Protein AF-A0A7W6LR71-F1 (afdb_monomer_lite)

Sequence (107 aa):
MPVALIIPPLFTIGLGMLLGGVFGPAYPLRWWILRLGLIPMLCFGAAAYIAVYPTPIPTNYDPNVHGNPGRSDFAAMLVWGFVFPSAYLLAAVPVSLAYAIWRRRKP

Secondary structure (DSSP, 8-state):
-HHHHHHHHHHHHHHHHHHHHHTGGGS-HHHHIIIIIHHHHHHHHHHHHHHHSPPPPPTT--HHHH--HHHHHHHHHHIIIIIHHHHHHHHHHHHHHHHHHHHHT--

Organism: NCBI:txid1404341

pLDDT: mean 78.08, std 9.36, range [52.16, 90.38]

Foldseek 3Di:
DVVVLLVLLVVLLVVLQVLLVVLCVQDPSVVSCVQQVVQSVVLSVQLVCCVVPPDDQDPPDDCVPPPDSVVVSSVSSCCSRHVRSVVSCVVRVVVVVVVSVVVVPPD

Radius of gyration: 18.34 Å; chains: 1; bounding box: 42×20×62 Å

Structure (mmCIF, N/CA/C/O backbone):
data_AF-A0A7W6LR71-F1
#
_entry.id   AF-A0A7W6LR71-F1
#
loop_
_atom_site.group_PDB
_atom_site.id
_atom_site.type_symbol
_atom_site.label_atom_id
_atom_site.label_alt_id
_atom_site.label_comp_id
_atom_site.l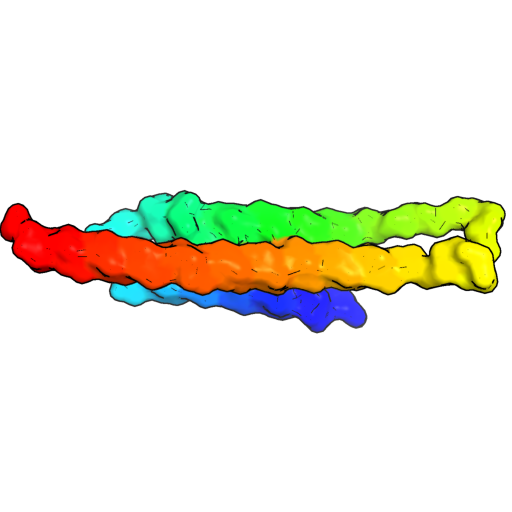abel_asym_id
_atom_site.label_entity_id
_atom_site.label_seq_id
_atom_site.pdbx_PDB_ins_code
_atom_site.Cartn_x
_atom_site.Cartn_y
_atom_site.Cartn_z
_atom_site.occupancy
_atom_site.B_iso_or_equiv
_atom_site.auth_seq_id
_atom_site.auth_comp_id
_atom_site.auth_asym_id
_atom_site.auth_atom_id
_atom_site.pdbx_PDB_model_num
ATOM 1 N N . MET A 1 1 ? 9.391 14.452 -13.207 1.00 52.16 1 MET A N 1
ATOM 2 C CA . MET A 1 1 ? 8.443 13.324 -13.363 1.00 52.16 1 MET A CA 1
ATOM 3 C C . MET A 1 1 ? 8.300 12.380 -12.153 1.00 52.16 1 MET A C 1
ATOM 5 O O . MET A 1 1 ? 7.196 11.872 -12.019 1.00 52.16 1 MET A O 1
ATOM 9 N N . PRO A 1 2 ? 9.269 12.168 -11.230 1.00 55.97 2 PRO A N 1
ATOM 10 C CA . PRO A 1 2 ? 9.058 11.228 -10.111 1.00 55.97 2 PRO A CA 1
ATOM 11 C C . PRO A 1 2 ? 8.090 11.747 -9.031 1.00 55.97 2 PRO A C 1
ATOM 13 O O . PRO A 1 2 ? 7.422 10.958 -8.379 1.00 55.97 2 PRO A O 1
ATOM 16 N N . VAL A 1 3 ? 7.941 13.069 -8.875 1.00 54.94 3 VAL A N 1
ATOM 17 C CA . VAL A 1 3 ? 7.085 13.667 -7.830 1.00 54.94 3 VAL A CA 1
ATOM 18 C C . VAL A 1 3 ? 5.614 13.262 -7.979 1.00 54.94 3 VAL A C 1
ATOM 20 O O . VAL A 1 3 ? 5.001 12.849 -7.003 1.00 54.94 3 VAL A O 1
ATOM 23 N N . ALA A 1 4 ? 5.060 13.295 -9.196 1.00 61.47 4 ALA A N 1
ATOM 24 C CA . ALA A 1 4 ? 3.659 12.932 -9.439 1.00 61.47 4 ALA A CA 1
ATOM 25 C C . ALA A 1 4 ? 3.351 11.452 -9.138 1.00 61.47 4 ALA A C 1
ATOM 27 O O . ALA A 1 4 ? 2.215 11.113 -8.819 1.00 61.47 4 ALA A O 1
ATOM 28 N N . LEU A 1 5 ? 4.365 10.584 -9.197 1.00 63.41 5 LEU A N 1
ATOM 29 C CA . LEU A 1 5 ? 4.246 9.144 -8.956 1.00 63.41 5 LEU A CA 1
ATOM 30 C C . LEU A 1 5 ? 4.235 8.778 -7.466 1.00 63.41 5 LEU A C 1
ATOM 32 O O . LEU A 1 5 ? 3.698 7.739 -7.094 1.00 63.41 5 LEU A O 1
ATOM 36 N N . ILE A 1 6 ? 4.792 9.637 -6.609 1.00 66.19 6 ILE A N 1
ATOM 37 C CA . ILE A 1 6 ? 4.877 9.414 -5.157 1.00 66.19 6 ILE A CA 1
ATOM 38 C C . ILE A 1 6 ? 3.632 9.978 -4.439 1.00 66.19 6 ILE A C 1
ATOM 40 O O . ILE A 1 6 ? 3.309 9.558 -3.328 1.00 66.19 6 ILE A O 1
ATOM 44 N N . ILE A 1 7 ? 2.876 10.873 -5.090 1.00 72.62 7 ILE A N 1
ATOM 45 C CA . ILE A 1 7 ? 1.674 11.506 -4.521 1.00 72.62 7 ILE A CA 1
ATOM 46 C C . ILE A 1 7 ? 0.575 10.490 -4.152 1.00 72.62 7 ILE A C 1
ATOM 48 O O . ILE A 1 7 ? 0.125 10.542 -3.007 1.00 72.62 7 ILE A O 1
ATOM 52 N N . PRO A 1 8 ? 0.135 9.560 -5.028 1.00 75.06 8 PRO A N 1
ATOM 53 C CA . PRO A 1 8 ? -0.912 8.602 -4.654 1.00 75.06 8 PRO A CA 1
ATOM 54 C C . PRO A 1 8 ? -0.519 7.693 -3.468 1.00 75.06 8 PRO A C 1
ATOM 56 O O . PRO A 1 8 ? -1.305 7.578 -2.520 1.00 75.06 8 PRO A O 1
ATOM 59 N N . PRO A 1 9 ? 0.704 7.125 -3.435 1.00 70.62 9 PRO A N 1
ATOM 60 C CA . PRO A 1 9 ? 1.198 6.394 -2.273 1.00 70.62 9 PRO A CA 1
ATOM 61 C C . PRO A 1 9 ? 1.228 7.230 -0.980 1.00 70.62 9 PRO A C 1
ATOM 63 O O . PRO A 1 9 ? 0.763 6.775 0.064 1.00 70.62 9 PRO A O 1
ATOM 66 N N . LEU A 1 10 ? 1.714 8.476 -1.028 1.00 74.06 10 LEU A N 1
ATOM 67 C CA . LEU A 1 10 ? 1.735 9.362 0.146 1.00 74.06 10 LEU A CA 1
ATOM 68 C C . LEU A 1 10 ? 0.330 9.736 0.622 1.00 74.06 10 LEU A C 1
ATOM 70 O O . LEU A 1 10 ? 0.090 9.805 1.826 1.00 74.06 10 LEU A O 1
ATOM 74 N N . PHE A 1 11 ? -0.602 9.946 -0.307 1.00 78.19 11 PHE A N 1
ATOM 75 C CA . PHE A 1 11 ? -1.993 10.242 0.013 1.00 78.19 11 PHE A CA 1
ATOM 76 C C . PHE A 1 11 ? -2.653 9.080 0.764 1.00 78.19 11 PHE A C 1
ATOM 78 O O . PHE A 1 11 ? -3.306 9.305 1.782 1.00 78.19 11 PHE A O 1
ATOM 85 N N . THR A 1 12 ? -2.445 7.835 0.321 1.00 74.31 12 THR A N 1
ATOM 86 C CA . THR A 1 12 ? -3.010 6.655 1.004 1.00 74.31 12 THR A CA 1
ATOM 87 C C . THR A 1 12 ? -2.413 6.438 2.398 1.00 74.31 12 THR A C 1
ATOM 89 O O . THR A 1 12 ? -3.156 6.139 3.335 1.00 74.31 12 THR A O 1
ATOM 92 N N . ILE A 1 13 ? -1.107 6.671 2.578 1.00 72.19 13 ILE A N 1
ATOM 93 C CA . ILE A 1 13 ? -0.461 6.649 3.901 1.00 72.19 13 ILE A CA 1
ATOM 94 C C . ILE A 1 13 ? -1.022 7.756 4.800 1.00 72.19 13 ILE A C 1
ATOM 96 O O . ILE A 1 13 ? -1.416 7.486 5.937 1.00 72.19 13 ILE A O 1
ATOM 100 N N . GLY A 1 14 ? -1.092 8.990 4.293 1.00 75.56 14 GLY A N 1
ATOM 101 C CA . GLY A 1 14 ? -1.627 10.137 5.024 1.00 75.56 14 GLY A CA 1
ATOM 102 C C . GLY A 1 14 ? -3.075 9.917 5.458 1.00 75.56 14 GLY A C 1
ATOM 103 O O . GLY A 1 14 ? -3.419 10.180 6.609 1.00 75.56 14 GLY A O 1
ATOM 104 N N . LEU A 1 15 ? -3.902 9.341 4.582 1.00 78.19 15 LEU A N 1
ATOM 105 C CA . LEU A 1 15 ? -5.277 8.963 4.897 1.00 78.19 15 LEU A CA 1
ATOM 106 C C . LEU A 1 15 ? -5.333 7.892 5.996 1.00 78.19 15 LEU A C 1
ATOM 108 O O . LEU A 1 15 ? -6.098 8.035 6.947 1.00 78.19 15 LEU A O 1
ATOM 112 N N . GLY A 1 16 ? -4.497 6.852 5.917 1.00 71.12 16 GLY A N 1
ATOM 113 C CA . GLY A 1 16 ? -4.402 5.824 6.958 1.00 71.12 16 GLY A CA 1
ATOM 114 C C . GLY A 1 16 ? -4.000 6.392 8.325 1.00 71.12 16 GLY A C 1
ATOM 115 O O . GLY A 1 16 ? -4.578 6.017 9.348 1.00 71.12 16 GLY A O 1
ATOM 116 N N . MET A 1 17 ? -3.061 7.342 8.350 1.00 71.25 17 MET A N 1
ATOM 117 C CA . MET A 1 17 ? -2.635 8.035 9.571 1.00 71.25 17 MET A CA 1
ATOM 118 C C . MET A 1 17 ? -3.717 8.964 10.133 1.00 71.25 17 MET A C 1
ATOM 120 O O . MET A 1 17 ? -3.968 8.935 11.338 1.00 71.25 17 MET A O 1
ATOM 124 N N . LEU A 1 18 ? -4.392 9.742 9.278 1.00 76.06 18 LEU A N 1
ATOM 125 C CA . LEU A 1 18 ? -5.511 10.606 9.666 1.00 76.06 18 LEU A CA 1
ATOM 126 C C . LEU A 1 18 ? -6.627 9.786 10.323 1.00 76.06 18 LEU A C 1
ATOM 128 O O . LEU A 1 18 ? -7.093 10.126 11.411 1.00 76.06 18 LEU A O 1
ATOM 132 N N . LEU A 1 19 ? -7.017 8.675 9.691 1.00 71.19 19 LEU A N 1
ATOM 133 C CA . LEU A 1 19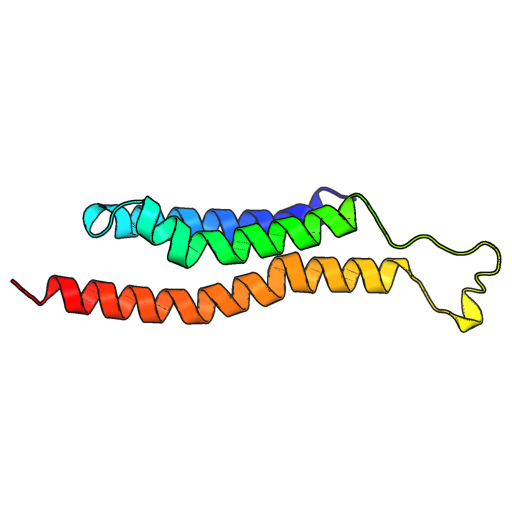 ? -8.022 7.759 10.227 1.00 71.19 19 LEU A CA 1
ATOM 134 C C . LEU A 1 19 ? -7.573 7.1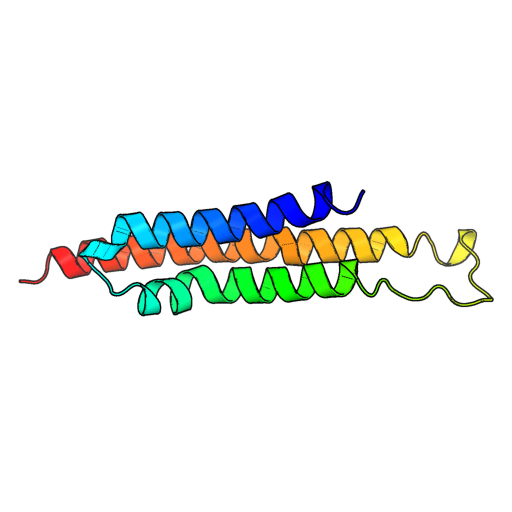87 11.579 1.00 71.19 19 LEU A C 1
ATOM 136 O O . LEU A 1 19 ? -8.348 7.196 12.534 1.00 71.19 19 LEU A O 1
ATOM 140 N N . GLY A 1 20 ? -6.307 6.783 11.706 1.00 66.25 20 GLY A N 1
ATOM 141 C CA . GLY A 1 20 ? -5.735 6.362 12.987 1.00 66.25 20 GLY A CA 1
ATOM 142 C C . GLY A 1 20 ? -5.819 7.436 14.082 1.00 66.25 20 GLY A C 1
ATOM 143 O O . GLY A 1 20 ? -6.098 7.106 15.233 1.00 66.25 20 GLY A O 1
ATOM 144 N N . GLY A 1 21 ? -5.638 8.713 13.731 1.00 65.38 21 GLY A N 1
ATOM 145 C CA . GLY A 1 21 ? -5.762 9.853 14.645 1.00 65.38 21 GLY A CA 1
ATOM 146 C C . GLY A 1 21 ? -7.197 10.107 15.118 1.00 65.38 21 GLY A C 1
ATOM 147 O O . GLY A 1 21 ? -7.429 10.229 16.320 1.00 65.38 21 GLY A O 1
ATOM 148 N N . VAL A 1 22 ? -8.175 10.104 14.204 1.00 69.31 22 VAL A N 1
ATOM 149 C CA . VAL A 1 22 ? -9.608 10.305 14.522 1.00 69.31 22 VAL A CA 1
ATOM 150 C C . VAL A 1 22 ? -10.119 9.258 15.517 1.00 69.31 22 VAL A C 1
ATOM 152 O O . VAL A 1 22 ? -10.909 9.558 16.413 1.00 69.31 22 VAL A O 1
ATOM 155 N N . PHE A 1 23 ? -9.643 8.020 15.396 1.00 63.97 23 PHE A N 1
ATOM 156 C CA . PHE A 1 23 ? -10.037 6.920 16.275 1.00 63.97 23 PHE A CA 1
ATOM 157 C C . PHE A 1 23 ? -9.047 6.650 17.423 1.00 63.97 23 PHE A C 1
ATOM 159 O O . PHE A 1 23 ? -9.276 5.733 18.219 1.00 63.97 23 PHE A O 1
ATOM 166 N N . GLY A 1 24 ? -7.981 7.447 17.539 1.00 57.81 24 GLY A N 1
ATOM 167 C CA . GLY A 1 24 ? -6.914 7.324 18.537 1.00 57.81 24 GLY A CA 1
ATOM 168 C C . GLY A 1 24 ? -7.356 7.338 20.010 1.00 57.81 24 GLY A C 1
ATOM 169 O O . GLY A 1 24 ? -6.778 6.590 20.797 1.00 57.81 24 GLY A O 1
ATOM 170 N N . PRO A 1 25 ? -8.415 8.067 20.423 1.00 63.00 25 PRO A N 1
ATOM 171 C CA . PRO A 1 25 ? -8.885 8.026 21.813 1.00 63.00 25 PRO A CA 1
ATOM 172 C C . PRO A 1 25 ? -9.420 6.652 22.251 1.00 63.00 25 PRO A C 1
ATOM 174 O O . PRO A 1 25 ? -9.494 6.372 23.441 1.00 63.00 25 PRO A O 1
ATOM 177 N N . ALA A 1 26 ? -9.810 5.787 21.305 1.00 60.72 26 ALA A N 1
ATOM 178 C CA . ALA A 1 26 ? -10.365 4.461 21.591 1.00 60.72 26 ALA A CA 1
ATOM 179 C C . ALA A 1 26 ? -9.343 3.317 21.433 1.00 60.72 26 ALA A C 1
ATOM 181 O O . ALA A 1 26 ? -9.589 2.203 21.911 1.00 60.72 26 ALA A O 1
ATOM 182 N N . TYR A 1 27 ? -8.214 3.565 20.753 1.00 61.94 27 TYR A N 1
ATOM 183 C CA . TYR A 1 27 ? -7.225 2.544 20.401 1.00 61.94 27 TYR A CA 1
ATOM 184 C C . TYR A 1 27 ? -5.807 3.127 20.308 1.00 61.94 27 TYR A C 1
ATOM 186 O O . TYR A 1 27 ? -5.621 4.166 19.679 1.00 61.94 27 TYR A O 1
ATOM 194 N N . PRO A 1 28 ? -4.781 2.443 20.848 1.00 69.38 28 PRO A N 1
ATOM 195 C CA . PRO A 1 28 ? -3.405 2.927 20.789 1.00 69.38 28 PRO A CA 1
ATOM 196 C C . PRO A 1 28 ? -2.919 3.049 19.340 1.00 69.38 28 PRO A C 1
ATOM 198 O O . PRO A 1 28 ? -3.173 2.168 18.520 1.00 69.38 28 PRO A O 1
ATOM 201 N N . LEU A 1 29 ? -2.151 4.102 19.043 1.00 64.38 29 LEU A N 1
ATOM 202 C CA . LEU A 1 29 ? -1.609 4.407 17.708 1.00 64.38 29 LEU A CA 1
ATOM 203 C C . LEU A 1 29 ? -0.948 3.189 17.034 1.00 64.38 29 LEU A C 1
ATOM 205 O O . LEU A 1 29 ? -1.140 2.951 15.844 1.00 64.38 29 LEU A O 1
ATOM 209 N N . ARG A 1 30 ? -0.229 2.363 17.811 1.00 69.38 30 ARG A N 1
ATOM 210 C CA . ARG A 1 30 ? 0.397 1.114 17.337 1.00 69.38 30 ARG A CA 1
ATOM 211 C C . ARG A 1 30 ? -0.603 0.141 16.708 1.00 69.38 30 ARG A C 1
ATOM 213 O O . ARG A 1 30 ? -0.285 -0.494 15.712 1.00 69.38 30 ARG A O 1
ATOM 220 N N . TRP A 1 31 ? -1.809 0.035 17.261 1.00 70.31 31 TRP A N 1
ATOM 221 C CA . TRP A 1 31 ? -2.854 -0.854 16.752 1.00 70.31 31 TRP A CA 1
ATOM 222 C C . TRP A 1 31 ? -3.361 -0.398 15.381 1.00 70.31 31 TRP A C 1
ATOM 224 O O . TRP A 1 31 ? -3.547 -1.217 14.484 1.00 70.31 31 TRP A O 1
ATOM 234 N N . TRP A 1 32 ? -3.512 0.915 15.194 1.00 68.00 32 TRP A N 1
ATOM 235 C CA . TRP A 1 32 ? -3.907 1.497 13.914 1.00 68.00 32 TRP A CA 1
ATOM 236 C C . TRP A 1 32 ? -2.795 1.449 12.873 1.00 68.00 32 TRP A C 1
ATOM 238 O O . TRP A 1 32 ? -3.071 1.120 11.727 1.00 68.00 32 TRP A O 1
ATOM 248 N N . ILE A 1 33 ? -1.539 1.695 13.249 1.00 68.81 33 ILE A N 1
ATOM 249 C CA . ILE A 1 33 ? -0.404 1.543 12.326 1.00 68.81 33 ILE A CA 1
ATOM 250 C C . ILE A 1 33 ? -0.327 0.099 11.822 1.00 68.81 33 ILE A C 1
ATOM 252 O O . ILE A 1 33 ? -0.225 -0.119 10.619 1.00 68.81 33 ILE A O 1
ATOM 256 N N . LEU A 1 34 ? -0.472 -0.889 12.708 1.00 69.25 34 LEU A N 1
ATOM 257 C CA . LEU A 1 34 ? -0.446 -2.300 12.320 1.00 69.25 34 LEU A CA 1
ATOM 258 C C . LEU A 1 34 ? -1.645 -2.713 11.447 1.00 69.25 34 LEU A C 1
ATOM 260 O O . LEU A 1 34 ? -1.496 -3.603 10.616 1.00 69.25 34 LEU A O 1
ATOM 264 N N . ARG A 1 35 ? -2.819 -2.079 11.603 1.00 72.81 35 ARG A N 1
ATOM 265 C CA . ARG A 1 35 ? -4.048 -2.446 10.871 1.00 72.81 35 ARG A CA 1
ATOM 266 C C . ARG A 1 35 ? -4.397 -1.583 9.670 1.00 72.81 35 ARG A C 1
ATOM 268 O O . ARG A 1 35 ? -5.058 -2.079 8.779 1.00 72.81 35 ARG A O 1
ATOM 275 N N . LEU A 1 36 ? -4.039 -0.312 9.622 1.00 75.38 36 LEU A N 1
ATOM 276 C CA . LEU A 1 36 ? -4.345 0.568 8.489 1.00 75.38 36 LEU A CA 1
ATOM 277 C C . LEU A 1 36 ? -3.092 1.098 7.810 1.00 75.38 36 LEU A C 1
ATOM 279 O O . LEU A 1 36 ? -3.146 1.379 6.622 1.00 75.38 36 LEU A O 1
ATOM 283 N N . GLY A 1 37 ? -1.985 1.234 8.539 1.00 75.00 37 GLY A N 1
ATOM 284 C CA . GLY A 1 37 ? -0.751 1.814 8.008 1.00 75.00 37 GLY A CA 1
ATOM 285 C C . GLY A 1 37 ? 0.178 0.803 7.340 1.00 75.00 37 GLY A C 1
ATOM 286 O O . GLY A 1 37 ? 0.822 1.138 6.351 1.00 75.00 37 GLY A O 1
ATOM 287 N N . LEU A 1 38 ? 0.237 -0.434 7.844 1.00 82.31 38 LEU A N 1
ATOM 288 C CA . LEU A 1 38 ? 1.248 -1.415 7.442 1.00 82.31 38 LEU A CA 1
ATOM 289 C C . LEU A 1 38 ? 1.149 -1.797 5.962 1.00 82.31 38 LEU A C 1
ATOM 291 O O . LEU A 1 38 ? 2.142 -1.718 5.245 1.00 82.31 38 LEU A O 1
ATOM 295 N N . ILE A 1 39 ? -0.041 -2.180 5.491 1.00 84.69 39 ILE A N 1
ATOM 296 C CA . ILE A 1 39 ? -0.224 -2.596 4.095 1.00 84.69 39 ILE A CA 1
ATOM 297 C C . ILE A 1 39 ? 0.033 -1.435 3.125 1.00 84.69 39 ILE A C 1
ATOM 299 O O . ILE A 1 39 ? 0.832 -1.633 2.209 1.00 84.69 39 ILE A O 1
ATOM 303 N N . PRO A 1 40 ? -0.516 -0.218 3.323 1.00 84.56 40 PRO A N 1
ATOM 304 C CA . PRO A 1 40 ? -0.146 0.928 2.497 1.00 84.56 40 PRO A CA 1
ATOM 305 C C . PRO A 1 40 ? 1.345 1.257 2.513 1.00 84.56 40 PRO A C 1
ATOM 307 O O . PRO A 1 40 ? 1.893 1.613 1.476 1.00 84.56 40 PRO A O 1
ATOM 310 N N . MET A 1 41 ? 2.026 1.083 3.646 1.00 83.62 41 MET A N 1
ATOM 311 C CA . MET A 1 41 ? 3.464 1.330 3.749 1.00 83.62 41 MET A CA 1
ATOM 312 C C . MET A 1 41 ? 4.299 0.288 2.989 1.00 83.62 41 MET A C 1
ATOM 314 O O . MET A 1 41 ? 5.258 0.651 2.311 1.00 83.62 41 MET A O 1
ATOM 318 N N . LEU A 1 42 ? 3.921 -0.994 3.038 1.00 88.44 42 LEU A N 1
ATOM 319 C CA . LEU A 1 42 ? 4.560 -2.046 2.234 1.00 88.44 42 LEU A CA 1
ATOM 320 C C . LEU A 1 42 ? 4.331 -1.820 0.734 1.00 88.44 42 LEU A C 1
ATOM 322 O O . LEU A 1 42 ? 5.260 -1.907 -0.066 1.00 88.44 42 LEU A O 1
ATOM 326 N N . CYS A 1 43 ? 3.101 -1.464 0.372 1.00 89.56 43 CYS A N 1
ATOM 327 C CA . CYS A 1 43 ? 2.696 -1.113 -0.985 1.00 89.56 43 CYS A CA 1
ATOM 328 C C . CYS A 1 43 ? 3.474 0.104 -1.522 1.00 89.56 43 CYS A C 1
ATOM 330 O O . CYS A 1 43 ? 3.989 0.077 -2.641 1.00 89.56 43 CYS A O 1
ATOM 332 N N . PHE A 1 44 ? 3.646 1.136 -0.690 1.00 87.19 44 PHE A N 1
ATOM 333 C CA . PHE A 1 44 ? 4.515 2.277 -0.973 1.00 87.19 44 PHE A CA 1
ATOM 334 C C . PHE A 1 44 ? 5.960 1.839 -1.208 1.00 87.19 44 PHE A C 1
ATOM 336 O O . PHE A 1 44 ? 6.568 2.270 -2.182 1.00 87.19 44 PHE A O 1
ATOM 343 N N . GLY A 1 45 ? 6.504 0.973 -0.348 1.00 88.19 45 GLY A N 1
ATOM 344 C CA . GLY A 1 45 ? 7.863 0.453 -0.491 1.00 88.19 45 GLY A CA 1
ATOM 345 C C . GLY A 1 45 ? 8.085 -0.239 -1.837 1.00 88.19 45 GLY A C 1
ATOM 346 O O . GLY A 1 45 ? 9.079 0.034 -2.504 1.00 88.19 45 GLY A O 1
ATOM 347 N N . ALA A 1 46 ? 7.127 -1.061 -2.277 1.00 89.75 46 ALA A N 1
ATOM 348 C CA . ALA A 1 46 ? 7.174 -1.713 -3.586 1.00 89.75 46 ALA A CA 1
ATOM 349 C C . ALA A 1 46 ? 7.132 -0.701 -4.745 1.00 89.75 46 ALA A C 1
ATOM 351 O O . ALA A 1 46 ? 7.952 -0.771 -5.659 1.00 89.75 46 ALA A O 1
ATOM 352 N N . ALA A 1 47 ? 6.229 0.283 -4.691 1.00 88.38 47 ALA A N 1
ATOM 353 C CA . ALA A 1 47 ? 6.146 1.326 -5.714 1.00 88.38 47 ALA A CA 1
ATOM 354 C C . ALA A 1 47 ? 7.415 2.200 -5.763 1.00 88.38 47 ALA A C 1
ATOM 356 O O . ALA A 1 47 ? 7.905 2.522 -6.845 1.00 88.38 47 ALA A O 1
ATOM 357 N N . ALA A 1 48 ? 7.972 2.554 -4.602 1.00 87.94 48 ALA A N 1
ATOM 358 C CA . ALA A 1 48 ? 9.204 3.329 -4.486 1.00 87.94 48 ALA A CA 1
ATOM 359 C C . ALA A 1 48 ? 10.422 2.548 -4.999 1.00 87.94 48 ALA A C 1
ATOM 361 O O . ALA A 1 48 ? 11.273 3.127 -5.668 1.00 87.94 48 ALA A O 1
ATOM 362 N N . TYR A 1 49 ? 10.486 1.238 -4.740 1.00 89.06 49 TYR A N 1
ATOM 363 C CA . TYR A 1 49 ? 11.540 0.377 -5.270 1.00 89.06 49 TYR A CA 1
ATOM 364 C C . TYR A 1 49 ? 11.553 0.388 -6.801 1.00 89.06 49 TYR A C 1
ATOM 366 O O . TYR A 1 49 ? 12.598 0.644 -7.388 1.00 89.06 49 TYR A O 1
ATOM 374 N N . ILE A 1 50 ? 10.393 0.213 -7.441 1.00 88.44 50 ILE A N 1
ATOM 375 C CA . ILE A 1 50 ? 10.270 0.247 -8.910 1.00 88.44 50 ILE A CA 1
ATOM 376 C C . ILE A 1 50 ? 10.648 1.632 -9.459 1.00 88.44 50 ILE A C 1
ATOM 378 O O . ILE A 1 50 ? 11.286 1.732 -10.502 1.00 88.44 50 ILE A O 1
ATOM 382 N N . ALA A 1 51 ? 10.310 2.707 -8.737 1.00 84.56 51 ALA A N 1
ATOM 383 C CA . ALA A 1 51 ? 10.688 4.068 -9.122 1.00 84.56 51 ALA A CA 1
ATOM 384 C C . ALA A 1 51 ? 12.210 4.279 -9.166 1.00 84.56 51 ALA A C 1
ATOM 386 O O . ALA A 1 51 ? 12.709 5.007 -10.023 1.00 84.56 51 ALA A O 1
ATOM 387 N N . VAL A 1 52 ? 12.928 3.703 -8.197 1.00 86.88 52 VAL A N 1
ATOM 388 C CA . VAL A 1 52 ? 14.381 3.868 -8.037 1.00 86.88 52 VAL A CA 1
ATOM 389 C C . VAL A 1 52 ? 15.154 2.865 -8.895 1.00 86.88 52 VAL A C 1
ATOM 391 O O . VAL A 1 52 ? 16.219 3.197 -9.411 1.00 86.88 52 VAL A O 1
ATOM 394 N N . TYR A 1 53 ? 14.606 1.666 -9.076 1.00 87.75 53 TYR A N 1
ATOM 395 C CA . TYR A 1 53 ? 15.207 0.559 -9.812 1.00 87.75 53 TYR A CA 1
ATOM 396 C C . TYR A 1 53 ? 14.261 0.083 -10.927 1.00 87.75 53 TYR A C 1
ATOM 398 O O . TYR A 1 53 ? 13.679 -0.999 -10.813 1.00 87.75 53 TYR A O 1
ATOM 406 N N . PRO A 1 54 ? 14.074 0.885 -11.994 1.00 83.31 54 PRO A N 1
ATOM 407 C CA . PRO A 1 54 ? 13.244 0.491 -13.126 1.00 83.31 54 PRO A CA 1
ATOM 408 C C . PRO A 1 54 ? 13.839 -0.721 -13.850 1.00 83.31 54 PRO A C 1
ATOM 410 O O . PRO A 1 54 ? 15.044 -0.986 -13.777 1.00 83.31 54 PRO A O 1
ATOM 413 N N . THR A 1 55 ? 12.991 -1.448 -14.572 1.00 84.69 55 THR A N 1
ATOM 414 C CA . THR A 1 55 ? 13.386 -2.659 -15.290 1.00 84.69 55 THR A CA 1
ATOM 415 C C . THR A 1 55 ? 14.471 -2.322 -16.323 1.00 84.69 55 THR A C 1
ATOM 417 O O . THR A 1 55 ? 14.261 -1.447 -17.171 1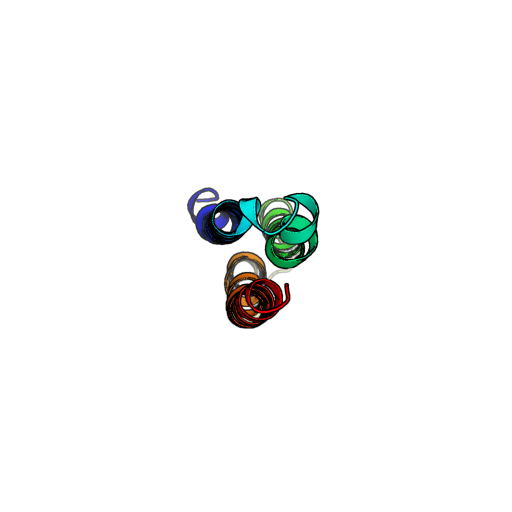.00 84.69 55 THR A O 1
ATOM 420 N N . PRO A 1 56 ? 15.643 -2.988 -16.289 1.00 84.31 56 PRO A N 1
ATOM 421 C CA . PRO A 1 56 ? 16.716 -2.702 -17.230 1.00 84.31 56 PRO A CA 1
ATOM 422 C C . PRO A 1 56 ? 16.304 -3.089 -18.652 1.00 84.31 56 PRO A C 1
ATOM 424 O O . PRO A 1 56 ? 15.757 -4.166 -18.892 1.00 84.31 56 PRO A O 1
ATOM 427 N N . ILE A 1 57 ? 16.599 -2.209 -19.608 1.00 84.00 57 ILE A N 1
ATOM 428 C CA . ILE A 1 57 ? 16.326 -2.445 -21.025 1.00 84.00 57 ILE A CA 1
ATOM 429 C C . ILE A 1 57 ? 17.520 -3.206 -21.619 1.00 84.00 57 ILE A C 1
ATOM 431 O O . ILE A 1 57 ? 18.641 -2.694 -21.563 1.00 84.00 57 ILE A O 1
ATOM 435 N N . PRO A 1 58 ? 17.326 -4.418 -22.168 1.00 83.00 58 PRO A N 1
ATOM 436 C CA . PRO A 1 58 ? 18.422 -5.182 -22.750 1.00 83.00 58 PRO A CA 1
ATOM 437 C C . PRO A 1 58 ? 18.955 -4.511 -24.026 1.00 83.00 58 PRO A C 1
ATOM 439 O O . PRO A 1 58 ? 18.239 -3.801 -24.727 1.00 83.00 58 PRO A O 1
ATOM 442 N N . THR A 1 59 ? 20.227 -4.735 -24.358 1.00 84.50 59 THR A N 1
ATOM 443 C CA . THR A 1 59 ? 20.892 -4.077 -25.502 1.00 84.50 59 THR A CA 1
ATOM 444 C C . THR A 1 59 ? 20.312 -4.462 -26.863 1.00 84.50 59 THR A C 1
ATOM 446 O O . THR A 1 59 ? 20.433 -3.701 -27.816 1.00 84.50 59 THR A O 1
ATOM 449 N N . ASN A 1 60 ? 19.657 -5.618 -26.958 1.00 86.94 60 ASN A N 1
ATOM 450 C CA . ASN A 1 60 ? 18.950 -6.104 -28.142 1.00 86.94 60 ASN A CA 1
ATOM 451 C C . ASN A 1 60 ? 17.440 -5.792 -28.113 1.00 86.94 60 ASN A C 1
ATOM 453 O O . ASN A 1 60 ? 16.662 -6.464 -28.790 1.00 86.94 60 ASN A O 1
ATOM 457 N N . TYR A 1 61 ? 17.010 -4.809 -27.315 1.00 80.94 61 TYR A N 1
ATOM 458 C CA . TYR A 1 61 ? 15.607 -4.424 -27.216 1.00 80.94 61 TYR A CA 1
ATOM 459 C C . TYR A 1 61 ? 15.100 -3.786 -28.512 1.00 80.94 61 TYR A C 1
ATOM 461 O O . TYR A 1 61 ? 15.471 -2.663 -28.852 1.00 80.94 61 TYR A O 1
ATOM 469 N N . ASP A 1 62 ? 14.200 -4.486 -29.201 1.00 83.00 62 ASP A N 1
ATOM 470 C CA . ASP A 1 62 ? 13.420 -3.909 -30.296 1.00 83.00 62 ASP A CA 1
ATOM 471 C C . ASP A 1 62 ? 12.063 -3.407 -29.766 1.00 83.00 62 ASP A C 1
ATOM 473 O O . ASP A 1 62 ? 11.217 -4.240 -29.410 1.00 83.00 62 ASP A O 1
ATOM 477 N N . PRO A 1 63 ? 11.818 -2.083 -29.717 1.00 79.94 63 PRO A N 1
ATOM 478 C CA . PRO A 1 63 ? 10.559 -1.518 -29.234 1.00 79.94 63 PRO A CA 1
ATOM 479 C C . PRO A 1 63 ? 9.345 -1.893 -30.098 1.00 79.94 63 PRO A C 1
ATOM 481 O O . PRO A 1 63 ? 8.219 -1.871 -29.603 1.00 79.94 63 PRO A O 1
ATOM 484 N N . ASN A 1 64 ? 9.543 -2.288 -31.361 1.00 81.81 64 ASN A N 1
ATOM 485 C CA . ASN A 1 64 ? 8.447 -2.713 -32.236 1.00 81.81 64 ASN A CA 1
ATOM 486 C C . ASN A 1 64 ? 7.952 -4.131 -31.921 1.00 81.81 64 ASN A C 1
ATOM 488 O O . ASN A 1 64 ? 6.814 -4.468 -32.242 1.00 81.81 64 ASN A O 1
ATOM 492 N N . VAL A 1 65 ? 8.790 -4.953 -31.281 1.00 81.12 65 VAL A N 1
ATOM 493 C CA . VAL A 1 65 ? 8.470 -6.344 -30.922 1.00 81.12 65 VAL A CA 1
ATOM 494 C C . VAL A 1 65 ? 8.154 -6.474 -29.431 1.00 81.12 65 VAL A C 1
ATOM 496 O O . VAL A 1 65 ? 7.228 -7.183 -29.047 1.00 81.12 65 VAL A O 1
ATOM 499 N N . HIS A 1 66 ? 8.900 -5.768 -28.580 1.00 77.06 66 HIS A N 1
ATOM 500 C CA . HIS A 1 66 ? 8.873 -5.945 -27.125 1.00 77.06 66 HIS A CA 1
ATOM 501 C C . HIS A 1 66 ? 8.062 -4.867 -26.381 1.00 77.06 66 HIS A C 1
ATOM 503 O O . HIS A 1 66 ? 7.937 -4.925 -25.155 1.00 77.06 66 HIS A O 1
ATOM 509 N N . GLY A 1 67 ? 7.501 -3.883 -27.093 1.00 78.88 67 GLY A N 1
ATOM 510 C CA . GLY A 1 67 ? 6.635 -2.844 -26.532 1.00 78.88 67 GLY A CA 1
ATOM 511 C C . GLY A 1 67 ? 7.384 -1.658 -25.912 1.00 78.88 67 GLY A C 1
ATOM 512 O O . GLY A 1 67 ? 8.386 -1.192 -26.441 1.00 78.88 67 GLY A O 1
ATOM 513 N N . ASN A 1 68 ? 6.861 -1.117 -24.805 1.00 79.06 68 ASN A N 1
ATOM 514 C CA . ASN A 1 68 ? 7.520 -0.059 -24.031 1.00 79.06 68 ASN A CA 1
ATOM 515 C C . ASN A 1 68 ? 7.696 -0.536 -22.578 1.00 79.06 68 ASN A C 1
ATOM 517 O O . ASN A 1 68 ? 6.691 -0.646 -21.867 1.00 79.06 68 ASN A O 1
ATOM 521 N N . PRO A 1 69 ? 8.934 -0.778 -22.110 1.00 72.19 69 PRO A N 1
ATOM 522 C CA . PRO A 1 69 ? 9.182 -1.362 -20.794 1.00 72.19 69 PRO A CA 1
ATOM 523 C C . PRO A 1 69 ? 8.866 -0.369 -19.663 1.00 72.19 69 PRO A C 1
ATOM 525 O O . PRO A 1 69 ? 8.443 -0.761 -18.579 1.00 72.19 69 PRO A O 1
ATOM 528 N N . GLY A 1 70 ? 8.923 0.939 -19.937 1.00 77.25 70 GLY A N 1
ATOM 529 C CA . GLY A 1 70 ? 8.499 1.964 -18.983 1.00 77.25 70 GLY A CA 1
ATOM 530 C C . GLY A 1 70 ? 6.990 1.954 -18.710 1.00 77.25 70 GLY A C 1
ATOM 531 O O . GLY A 1 70 ? 6.547 2.437 -17.670 1.00 77.25 70 GLY A O 1
ATOM 532 N N . ARG A 1 71 ? 6.176 1.377 -19.607 1.00 81.44 71 ARG A N 1
ATOM 533 C CA . ARG A 1 71 ? 4.721 1.278 -19.419 1.00 81.44 71 ARG A CA 1
ATOM 534 C C . ARG A 1 71 ? 4.350 0.203 -18.395 1.00 81.44 71 ARG A C 1
ATOM 536 O O . ARG A 1 71 ? 3.401 0.410 -17.640 1.00 81.44 71 ARG A O 1
ATOM 543 N N . SER A 1 72 ? 5.081 -0.913 -18.353 1.00 82.75 72 SER A N 1
ATOM 544 C CA . SER A 1 72 ? 4.886 -1.956 -17.337 1.00 82.75 72 SER A CA 1
ATOM 545 C C . SER A 1 72 ? 5.330 -1.487 -15.958 1.00 82.75 72 SER A C 1
ATOM 547 O O . SER A 1 72 ? 4.581 -1.672 -15.002 1.00 82.75 72 SER A O 1
ATOM 549 N N . ASP A 1 73 ? 6.471 -0.803 -15.864 1.00 85.50 73 ASP A N 1
ATOM 550 C CA . ASP A 1 73 ? 6.943 -0.236 -14.597 1.00 85.50 73 ASP A CA 1
ATOM 551 C C . ASP A 1 73 ? 5.956 0.813 -14.072 1.00 85.50 73 ASP A C 1
ATOM 553 O O . ASP A 1 73 ? 5.562 0.779 -12.908 1.00 85.50 73 ASP A O 1
ATOM 557 N N . PHE A 1 74 ? 5.449 1.681 -14.954 1.00 84.50 74 PHE A N 1
ATOM 558 C CA . PHE A 1 74 ? 4.411 2.650 -14.608 1.00 84.50 74 PHE A CA 1
ATOM 559 C C . PHE A 1 74 ? 3.127 1.986 -14.094 1.00 84.50 74 PHE A C 1
ATOM 561 O O . PHE A 1 74 ? 2.583 2.388 -13.062 1.00 84.50 74 PHE A O 1
ATOM 568 N N . ALA A 1 75 ? 2.641 0.955 -14.789 1.00 86.75 75 ALA A N 1
ATOM 569 C CA . ALA A 1 75 ? 1.459 0.217 -14.359 1.00 86.75 75 ALA A CA 1
ATOM 570 C C . ALA A 1 75 ? 1.687 -0.448 -12.994 1.00 86.75 75 ALA A C 1
ATOM 572 O O . ALA A 1 75 ? 0.830 -0.354 -12.117 1.00 86.75 75 ALA A O 1
ATOM 573 N N . ALA A 1 76 ? 2.857 -1.052 -12.780 1.00 87.94 76 ALA A N 1
ATOM 574 C CA . ALA A 1 76 ? 3.212 -1.665 -11.508 1.00 87.94 76 ALA A CA 1
ATOM 575 C C . ALA A 1 76 ? 3.261 -0.627 -10.376 1.00 87.94 76 ALA A C 1
ATOM 577 O O . ALA A 1 76 ? 2.687 -0.858 -9.313 1.00 87.94 76 ALA A O 1
ATOM 578 N N . MET A 1 77 ? 3.849 0.549 -10.611 1.00 87.69 77 MET A N 1
ATOM 579 C CA . MET A 1 77 ? 3.865 1.645 -9.638 1.00 87.69 77 MET A CA 1
ATOM 580 C C . MET A 1 77 ? 2.459 2.128 -9.269 1.00 87.69 77 MET A C 1
ATOM 582 O O . MET A 1 77 ? 2.212 2.405 -8.099 1.00 87.69 77 MET A O 1
ATOM 586 N N . LEU A 1 78 ? 1.519 2.203 -10.217 1.00 87.38 78 LEU A N 1
ATOM 587 C CA . LEU A 1 78 ? 0.123 2.552 -9.920 1.00 87.38 78 LEU A CA 1
ATOM 588 C C . LEU A 1 78 ? -0.602 1.448 -9.147 1.00 87.38 78 LEU A C 1
ATOM 590 O O . LEU A 1 78 ? -1.360 1.725 -8.218 1.00 87.38 78 LEU A O 1
ATOM 594 N N . VAL A 1 79 ? -0.377 0.189 -9.511 1.00 90.38 79 VAL A N 1
ATOM 595 C CA . VAL A 1 79 ? -1.020 -0.952 -8.852 1.00 90.38 79 VAL A CA 1
ATOM 596 C C . VAL A 1 79 ? -0.564 -1.052 -7.396 1.00 90.38 79 VAL A C 1
ATOM 598 O O . VAL A 1 79 ? -1.398 -1.084 -6.490 1.00 90.38 79 VAL A O 1
ATOM 601 N N . TRP A 1 80 ? 0.750 -1.020 -7.167 1.00 88.94 80 TRP A N 1
ATOM 602 C CA . TRP A 1 80 ? 1.332 -1.032 -5.828 1.00 88.94 80 TRP A CA 1
ATOM 603 C C . TRP A 1 80 ? 1.068 0.267 -5.078 1.00 88.94 80 TRP A C 1
ATOM 605 O O . TRP A 1 80 ? 0.717 0.239 -3.911 1.00 88.94 80 TRP A O 1
ATOM 615 N N . GLY A 1 81 ? 1.191 1.413 -5.731 1.00 84.75 81 GLY A N 1
ATOM 616 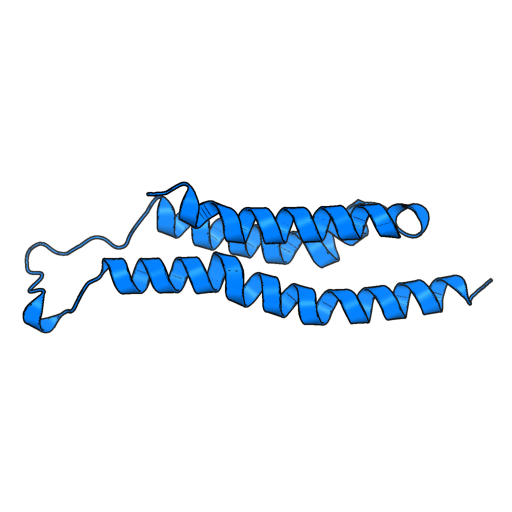C CA . GLY A 1 81 ? 1.111 2.714 -5.081 1.00 84.75 81 GLY A CA 1
ATOM 617 C C . GLY A 1 81 ? -0.301 3.218 -4.795 1.00 84.75 81 GLY A C 1
ATOM 618 O O . GLY A 1 81 ? -0.475 4.092 -3.950 1.00 84.75 81 GLY A O 1
ATOM 619 N N . PHE A 1 82 ? -1.3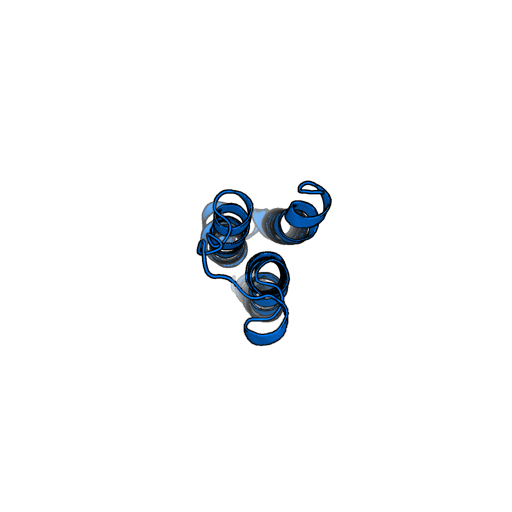07 2.697 -5.498 1.00 84.81 82 PHE A N 1
ATOM 620 C CA . PHE A 1 82 ? -2.674 3.206 -5.430 1.00 84.81 82 PHE A CA 1
ATOM 621 C C . PHE A 1 82 ? -3.711 2.088 -5.334 1.00 84.81 82 PHE A C 1
ATOM 623 O O . PHE A 1 82 ? -4.447 2.031 -4.355 1.00 84.81 82 PHE A O 1
ATOM 630 N N . VAL A 1 83 ? -3.755 1.163 -6.296 1.00 89.50 83 VAL A N 1
ATOM 631 C CA . VAL A 1 83 ? -4.854 0.182 -6.381 1.00 89.50 83 VAL A CA 1
ATOM 632 C C . VAL A 1 83 ? -4.914 -0.721 -5.147 1.00 89.50 83 VAL A C 1
ATOM 634 O O . VAL A 1 83 ? -5.953 -0.790 -4.488 1.00 89.50 83 VAL A O 1
ATOM 637 N N . PHE A 1 84 ? -3.809 -1.385 -4.797 1.00 89.25 84 PHE A N 1
ATOM 638 C CA . PHE A 1 84 ? -3.752 -2.252 -3.619 1.00 89.25 84 PHE A CA 1
ATOM 639 C C . PHE A 1 84 ? -3.990 -1.521 -2.291 1.00 89.25 84 PHE A C 1
ATOM 641 O O . PHE A 1 84 ? -4.848 -1.976 -1.527 1.00 89.25 84 PHE A O 1
ATOM 648 N N . PRO A 1 85 ? -3.312 -0.397 -1.983 1.00 86.56 85 PRO A N 1
ATOM 649 C CA . PRO A 1 85 ? -3.563 0.318 -0.737 1.00 86.56 85 PRO A CA 1
ATOM 650 C C . PRO A 1 85 ? -4.991 0.870 -0.653 1.00 86.56 85 PRO A C 1
ATOM 652 O O . PRO A 1 85 ? -5.595 0.809 0.417 1.00 86.56 85 PRO A O 1
ATOM 655 N N . SER A 1 86 ? -5.579 1.342 -1.757 1.00 86.81 86 SER A N 1
ATOM 656 C CA . SER A 1 86 ? -6.979 1.780 -1.780 1.00 86.81 86 SER A CA 1
ATOM 657 C C . SER A 1 86 ? -7.951 0.629 -1.534 1.00 86.81 86 SER A C 1
ATOM 659 O O . SER A 1 86 ? -8.837 0.763 -0.692 1.00 86.81 86 SER A O 1
ATOM 661 N N . ALA A 1 87 ? -7.777 -0.514 -2.205 1.00 89.25 87 ALA A N 1
ATOM 662 C CA . ALA A 1 87 ? -8.606 -1.699 -1.980 1.00 89.25 87 ALA A CA 1
ATOM 663 C C . ALA A 1 87 ? -8.506 -2.190 -0.527 1.00 89.25 87 ALA A C 1
ATOM 665 O O . ALA A 1 87 ? -9.516 -2.515 0.099 1.00 89.25 87 ALA A O 1
ATOM 666 N N . TYR A 1 88 ? -7.295 -2.169 0.036 1.00 87.25 88 TYR A N 1
ATOM 667 C CA . TYR A 1 88 ? -7.066 -2.495 1.435 1.00 87.25 88 TYR A CA 1
ATOM 668 C C . TYR A 1 88 ? -7.825 -1.558 2.376 1.00 87.25 88 TYR A C 1
ATOM 670 O O . TYR A 1 88 ? -8.554 -2.026 3.247 1.00 87.25 88 TYR A O 1
ATOM 678 N N . LEU A 1 89 ? -7.692 -0.240 2.198 1.00 84.81 89 LEU A N 1
ATOM 679 C CA . LEU A 1 89 ? -8.379 0.739 3.040 1.00 84.81 89 LEU A CA 1
ATOM 680 C C . LEU A 1 89 ? -9.906 0.629 2.900 1.00 84.81 89 LEU A C 1
ATOM 682 O O . LEU A 1 89 ? -10.602 0.686 3.911 1.00 84.81 89 LEU A O 1
ATOM 686 N N . LEU A 1 90 ? -10.430 0.386 1.694 1.00 87.94 90 LEU A N 1
ATOM 687 C CA . LEU A 1 90 ? -11.866 0.175 1.468 1.00 87.94 90 LEU A CA 1
ATOM 688 C C . LEU A 1 90 ? -12.427 -1.012 2.259 1.00 87.94 90 LEU A C 1
ATOM 690 O O . LEU A 1 90 ? -13.564 -0.942 2.713 1.00 87.94 90 LEU A O 1
ATOM 694 N N . ALA A 1 91 ? -11.645 -2.073 2.463 1.00 86.69 91 ALA A N 1
ATOM 695 C CA . ALA A 1 91 ? -12.050 -3.212 3.285 1.00 86.69 91 ALA A CA 1
ATOM 696 C C . ALA A 1 91 ? -11.769 -2.986 4.782 1.00 86.69 91 ALA A C 1
ATOM 698 O O . ALA A 1 91 ? -12.608 -3.259 5.642 1.00 86.69 91 ALA A O 1
ATOM 699 N N . ALA A 1 92 ? -10.589 -2.468 5.116 1.00 83.94 92 ALA A N 1
ATOM 700 C CA . ALA A 1 92 ? -10.112 -2.376 6.490 1.00 83.94 92 ALA A CA 1
ATOM 701 C C . ALA A 1 92 ? -10.808 -1.267 7.291 1.00 83.94 92 ALA A C 1
ATOM 703 O O . ALA A 1 92 ? -11.047 -1.436 8.490 1.00 83.94 92 ALA A O 1
ATOM 704 N N . VAL A 1 93 ? -11.169 -0.149 6.655 1.00 82.94 93 VAL A N 1
ATOM 705 C CA . VAL A 1 93 ? -11.857 0.976 7.304 1.00 82.94 93 VAL A CA 1
ATOM 706 C C . VAL A 1 93 ? -13.250 0.600 7.819 1.00 82.94 93 VAL A C 1
ATOM 708 O O . VAL A 1 93 ? -13.471 0.788 9.017 1.00 82.94 93 VAL A O 1
ATOM 711 N N . PRO A 1 94 ? -14.183 0.038 7.022 1.00 84.69 94 PRO A N 1
ATOM 712 C CA . PRO A 1 94 ? -15.514 -0.308 7.523 1.00 84.69 94 PRO A CA 1
ATOM 713 C C . PRO A 1 94 ? -15.465 -1.383 8.610 1.00 84.69 94 PRO A C 1
ATOM 715 O O . PRO A 1 94 ? -16.173 -1.266 9.608 1.00 84.69 94 PRO A O 1
ATOM 718 N N . VAL A 1 95 ? -14.585 -2.384 8.484 1.00 83.31 95 VAL A N 1
ATOM 719 C CA . VAL A 1 95 ? -14.393 -3.414 9.520 1.00 83.31 95 VAL A CA 1
ATOM 720 C C . VAL A 1 95 ? -13.876 -2.791 10.817 1.00 83.31 95 VAL A C 1
ATOM 722 O O . VAL A 1 95 ? -14.381 -3.081 11.904 1.00 83.31 95 VAL A O 1
ATOM 725 N N . SER A 1 96 ? -12.895 -1.895 10.717 1.00 77.75 96 SER A N 1
ATOM 726 C CA . SER A 1 96 ? -12.337 -1.221 11.889 1.00 77.75 96 SER A CA 1
ATOM 727 C C . SER A 1 96 ? -13.338 -0.254 12.526 1.00 77.75 96 SER A C 1
ATOM 729 O O . SER A 1 96 ? -13.396 -0.165 13.752 1.00 77.75 96 SER A O 1
ATOM 731 N N . LEU A 1 97 ? -14.174 0.412 11.724 1.00 78.94 97 LEU A N 1
ATOM 732 C CA . LEU A 1 97 ? -15.260 1.267 12.198 1.00 78.94 97 LEU A CA 1
ATOM 733 C C . LEU A 1 97 ? -16.343 0.450 12.916 1.00 78.94 97 LEU A C 1
ATOM 735 O O . LEU A 1 97 ? -16.748 0.809 14.020 1.00 78.94 97 LEU A O 1
ATOM 739 N N . ALA A 1 98 ? -16.771 -0.675 12.338 1.00 83.12 98 ALA A N 1
ATOM 740 C CA . ALA A 1 98 ? -17.743 -1.577 12.951 1.00 83.12 98 ALA A CA 1
ATOM 741 C C . ALA A 1 98 ? -17.238 -2.108 14.301 1.00 83.12 98 ALA A C 1
ATOM 743 O O . ALA A 1 98 ? -17.958 -2.063 15.301 1.00 83.12 98 ALA A O 1
ATOM 744 N N . TYR A 1 99 ? -15.971 -2.527 14.359 1.00 78.06 99 TYR A N 1
ATOM 745 C CA . TYR A 1 99 ? -15.323 -2.944 15.601 1.00 78.06 99 TYR A CA 1
ATOM 746 C C . TYR A 1 99 ? -15.236 -1.802 16.627 1.00 78.06 99 TYR A C 1
ATOM 748 O O . TYR A 1 99 ? -15.524 -2.004 17.808 1.00 78.06 99 TYR A O 1
ATOM 756 N N . ALA A 1 100 ? -14.898 -0.585 16.189 1.00 74.06 100 ALA A N 1
ATOM 757 C CA . ALA A 1 100 ? -14.865 0.599 17.044 1.00 74.06 100 ALA A CA 1
ATOM 758 C C . ALA A 1 100 ? -16.230 0.918 17.665 1.00 74.06 100 ALA A C 1
ATOM 760 O O . ALA A 1 100 ? -16.311 1.149 18.872 1.00 74.06 100 ALA A O 1
ATOM 761 N N . ILE A 1 101 ? -17.295 0.880 16.863 1.00 80.94 101 ILE A N 1
ATOM 762 C CA . ILE A 1 101 ? -18.670 1.100 17.322 1.00 80.94 101 ILE A CA 1
ATOM 763 C C . ILE A 1 101 ? -19.093 -0.001 18.298 1.00 80.94 101 ILE A C 1
ATOM 765 O O . ILE A 1 101 ? -19.643 0.303 19.353 1.00 80.94 101 ILE A O 1
ATOM 769 N N . TRP A 1 102 ? -18.813 -1.268 17.983 1.00 80.56 102 TRP A N 1
ATOM 770 C CA . TRP A 1 102 ? -19.145 -2.397 18.853 1.00 80.56 102 TRP A CA 1
ATOM 771 C C . TRP A 1 102 ? -18.449 -2.311 20.213 1.00 80.56 102 TRP A C 1
ATOM 773 O O . TRP A 1 102 ? -19.101 -2.476 21.242 1.00 80.56 102 TRP A O 1
ATOM 783 N N . ARG A 1 103 ? -17.148 -1.996 20.240 1.00 74.69 103 ARG A N 1
ATOM 784 C CA . ARG A 1 103 ? -16.391 -1.883 21.495 1.00 74.69 103 ARG A CA 1
ATOM 785 C C . ARG A 1 103 ? -16.918 -0.758 22.383 1.00 74.69 103 ARG A C 1
ATOM 787 O O . ARG A 1 103 ? -16.985 -0.946 23.586 1.00 74.69 103 ARG A O 1
ATOM 794 N N . ARG A 1 104 ? -17.343 0.373 21.806 1.00 73.94 104 ARG A N 1
ATOM 795 C CA . ARG A 1 104 ? -17.953 1.489 22.559 1.00 73.94 104 ARG A CA 1
ATOM 796 C C . ARG A 1 104 ? -19.307 1.145 23.189 1.00 73.94 104 ARG A C 1
ATOM 798 O O . ARG A 1 104 ? -19.751 1.869 24.069 1.00 73.94 104 ARG A O 1
ATOM 805 N N . ARG A 1 105 ? -19.978 0.084 22.728 1.00 76.62 105 ARG A N 1
ATOM 806 C CA . ARG A 1 105 ? -21.249 -0.396 23.300 1.00 76.62 105 ARG A CA 1
ATOM 807 C C . ARG A 1 105 ? -21.056 -1.389 24.444 1.00 76.62 105 ARG A C 1
ATOM 809 O O . ARG A 1 105 ? -22.036 -1.725 25.100 1.00 76.62 105 ARG A O 1
ATOM 816 N N . LYS A 1 106 ? -19.837 -1.894 24.652 1.00 63.97 106 LYS A N 1
ATOM 817 C CA . LYS A 1 106 ? -19.527 -2.768 25.781 1.00 63.97 106 LYS A CA 1
ATOM 818 C C . LYS A 1 106 ? -19.031 -1.904 26.950 1.00 63.97 106 LYS A C 1
ATOM 820 O O . LYS A 1 106 ? -18.075 -1.162 26.726 1.00 63.97 106 LYS A O 1
ATOM 825 N N . PRO A 1 107 ? -19.698 -1.953 28.119 1.00 57.31 107 PRO A N 1
ATOM 826 C CA . PRO A 1 107 ? -19.231 -1.273 29.324 1.00 57.31 107 PRO A CA 1
ATOM 827 C C . PRO A 1 107 ? -17.884 -1.829 29.799 1.00 57.31 107 PRO A C 1
ATOM 829 O O . PRO A 1 107 ? -17.596 -3.018 29.514 1.00 57.31 107 PRO A O 1
#